Protein AF-A0A7K2JAW5-F1 (afdb_monomer)

Mean predicted aligned error: 12.41 Å

Foldseek 3Di:
DDDDDDPCPDPPPPPPPVPDVPDDPDDDDDPVVVLVVVVVVVVDDDPCVVVVNPDDDDDDDDQDDDPPPCSVVSVVVVD

Sequence (79 aa):
MTDQAVDTSGPAEAAGTQEPPGAAPPRFFGRERELKALRADIERVGLDTLAGRKAPRARVLLIAGRPGSGRSALAAELA

Solvent-accessible surface area (backbone atoms only — not comparable to full-atom values): 5728 Å² total; per-residue 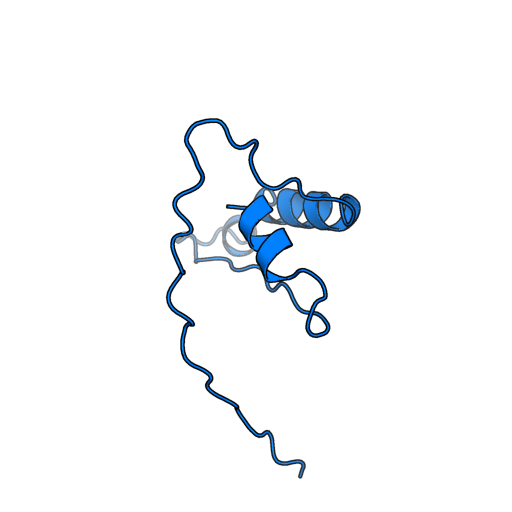(Å²): 136,84,84,80,86,77,85,81,76,67,86,75,69,80,77,76,70,76,69,59,94,82,64,75,76,88,80,87,77,78,64,60,70,56,54,52,51,52,52,53,57,68,72,44,82,50,70,48,61,76,69,70,46,91,63,89,72,92,81,86,84,87,82,80,78,64,91,91,70,47,56,68,58,57,51,59,78,72,107

Structure (mmCIF, N/CA/C/O backbone):
data_AF-A0A7K2JAW5-F1
#
_entry.id   AF-A0A7K2JAW5-F1
#
loop_
_atom_site.group_PDB
_atom_site.id
_atom_site.type_symbol
_atom_site.label_atom_id
_atom_site.label_alt_id
_atom_site.label_comp_id
_atom_site.label_asym_id
_atom_site.label_entity_id
_atom_site.label_seq_id
_atom_site.pdbx_PDB_ins_code
_atom_site.Cartn_x
_atom_site.Cartn_y
_atom_site.Cartn_z
_atom_site.occupancy
_atom_site.B_iso_or_equiv
_atom_site.auth_seq_id
_atom_site.auth_comp_id
_atom_site.auth_asym_id
_atom_site.auth_atom_id
_atom_site.pdbx_PDB_model_num
ATOM 1 N N . MET A 1 1 ? 1.234 -34.522 -5.930 1.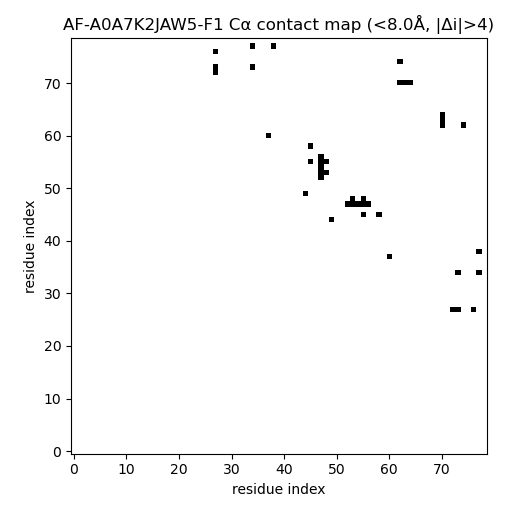00 48.59 1 MET A N 1
ATOM 2 C CA . MET A 1 1 ? 1.534 -33.827 -4.662 1.00 48.59 1 MET A CA 1
ATOM 3 C C . MET A 1 1 ? 2.839 -33.088 -4.911 1.00 48.59 1 MET A C 1
ATOM 5 O O . MET A 1 1 ? 3.864 -33.743 -5.006 1.00 48.59 1 MET A O 1
ATOM 9 N N . THR A 1 2 ? 2.788 -31.803 -5.263 1.00 42.56 2 THR A N 1
ATOM 10 C CA . THR A 1 2 ? 3.982 -31.051 -5.692 1.00 42.56 2 THR A CA 1
ATOM 11 C C . THR A 1 2 ? 4.694 -30.464 -4.486 1.00 42.56 2 THR A C 1
ATOM 13 O O . THR A 1 2 ? 4.099 -29.703 -3.726 1.00 42.56 2 THR A O 1
ATOM 16 N N . ASP A 1 3 ? 5.949 -30.875 -4.346 1.00 47.59 3 ASP A N 1
ATOM 17 C CA . ASP A 1 3 ? 6.926 -30.459 -3.350 1.00 47.59 3 ASP A CA 1
ATOM 18 C C . ASP A 1 3 ? 7.209 -28.955 -3.493 1.00 47.59 3 ASP A C 1
ATOM 20 O O . ASP A 1 3 ? 7.568 -28.475 -4.573 1.00 47.59 3 ASP A O 1
ATOM 24 N N . GLN A 1 4 ? 6.956 -28.194 -2.431 1.00 62.91 4 GLN A N 1
ATOM 25 C CA . GLN A 1 4 ? 7.225 -26.763 -2.382 1.00 62.91 4 GLN A CA 1
ATOM 26 C C . GLN A 1 4 ? 8.587 -26.569 -1.717 1.00 62.91 4 GLN A C 1
ATOM 28 O O . GLN A 1 4 ? 8.685 -26.526 -0.493 1.00 62.91 4 GLN A O 1
ATOM 33 N N . ALA A 1 5 ? 9.634 -26.440 -2.533 1.00 53.34 5 ALA A N 1
ATOM 34 C CA . ALA A 1 5 ? 10.954 -26.045 -2.065 1.00 53.34 5 ALA A CA 1
ATOM 35 C C . ALA A 1 5 ? 10.899 -24.603 -1.530 1.00 53.34 5 ALA A C 1
ATOM 37 O O . ALA A 1 5 ? 10.520 -23.669 -2.243 1.00 53.34 5 ALA A O 1
ATOM 38 N N . VAL A 1 6 ? 11.237 -24.435 -0.252 1.00 57.69 6 VAL A N 1
ATOM 39 C CA . VAL A 1 6 ? 11.338 -23.138 0.419 1.00 57.69 6 VAL A CA 1
ATOM 40 C C . VAL A 1 6 ? 12.817 -22.779 0.501 1.00 57.69 6 VAL A C 1
ATOM 42 O O . VAL A 1 6 ? 13.511 -23.204 1.420 1.00 57.69 6 VAL A O 1
ATOM 45 N N . ASP A 1 7 ? 13.302 -21.991 -0.456 1.00 47.06 7 ASP A N 1
ATOM 46 C CA . ASP A 1 7 ? 14.611 -21.351 -0.343 1.00 47.06 7 ASP A CA 1
ATOM 47 C C . ASP A 1 7 ? 14.520 -20.226 0.696 1.00 47.06 7 ASP A C 1
ATOM 49 O O . ASP A 1 7 ? 14.141 -19.088 0.405 1.00 47.06 7 ASP A O 1
ATOM 53 N N . THR A 1 8 ? 14.857 -20.544 1.944 1.00 51.12 8 THR A N 1
ATOM 54 C CA . THR A 1 8 ? 15.162 -19.554 2.981 1.00 51.12 8 THR A CA 1
ATOM 55 C C . THR A 1 8 ? 16.533 -18.938 2.708 1.00 51.12 8 THR A C 1
ATOM 57 O O . THR A 1 8 ? 17.497 -19.191 3.429 1.00 51.12 8 THR A O 1
ATOM 60 N N . SER A 1 9 ? 16.645 -18.107 1.670 1.00 48.25 9 SER A N 1
ATOM 61 C CA . SER A 1 9 ? 17.700 -17.095 1.659 1.00 48.25 9 SER A CA 1
ATOM 62 C C . SER A 1 9 ? 17.347 -16.090 2.755 1.00 48.25 9 SER A C 1
ATOM 64 O O . SER A 1 9 ? 16.338 -15.387 2.647 1.00 48.25 9 SER A O 1
ATOM 66 N N . GLY A 1 10 ? 18.128 -16.103 3.839 1.00 42.88 10 GLY A N 1
ATOM 67 C CA . GLY A 1 10 ? 17.992 -15.200 4.982 1.00 42.88 10 GLY A CA 1
ATOM 68 C C . GLY A 1 10 ? 17.990 -13.725 4.569 1.00 42.88 10 GLY A C 1
ATOM 69 O O . GLY A 1 10 ? 18.275 -13.410 3.409 1.00 42.88 10 GLY A O 1
ATOM 70 N N . PRO A 1 11 ? 17.650 -12.806 5.491 1.00 46.84 11 PRO A N 1
ATOM 71 C CA . PRO A 1 11 ? 17.641 -11.391 5.175 1.00 46.84 11 PRO A CA 1
ATOM 72 C C . PRO A 1 11 ? 19.059 -11.025 4.746 1.00 46.84 11 PRO A C 1
ATOM 74 O O . PRO A 1 11 ? 19.982 -11.053 5.555 1.00 46.84 11 PRO A O 1
ATOM 77 N N . ALA A 1 12 ? 19.234 -10.745 3.452 1.00 51.34 12 ALA A N 1
ATOM 78 C CA . ALA A 1 12 ? 20.387 -10.009 2.985 1.00 51.34 12 ALA A CA 1
ATOM 79 C C . ALA A 1 12 ? 20.363 -8.729 3.806 1.00 51.34 12 ALA A C 1
ATOM 81 O O . ALA A 1 12 ? 19.449 -7.911 3.656 1.00 51.34 12 ALA A O 1
ATOM 82 N N . GLU A 1 13 ? 21.284 -8.662 4.765 1.00 45.31 13 GLU A N 1
ATOM 83 C CA . GLU A 1 13 ? 21.489 -7.501 5.599 1.00 45.31 13 GLU A CA 1
ATOM 84 C C . GLU A 1 13 ? 21.433 -6.289 4.692 1.00 45.31 13 GLU A C 1
ATOM 86 O O . GLU A 1 13 ? 22.041 -6.279 3.618 1.00 45.31 13 GLU A O 1
ATOM 91 N N . ALA A 1 14 ? 20.608 -5.324 5.090 1.00 51.53 14 ALA A N 1
ATOM 92 C CA . ALA A 1 14 ? 20.523 -4.046 4.434 1.00 51.53 14 ALA A CA 1
ATOM 93 C C . ALA A 1 14 ? 21.950 -3.512 4.335 1.00 51.53 14 ALA A C 1
ATOM 95 O O . ALA A 1 14 ? 22.501 -2.999 5.307 1.00 51.53 14 ALA A O 1
ATOM 96 N N . ALA A 1 15 ? 22.561 -3.686 3.163 1.00 49.12 15 ALA A N 1
ATOM 97 C CA . ALA A 1 15 ? 23.771 -2.999 2.797 1.00 49.12 15 ALA A CA 1
ATOM 98 C C . ALA A 1 15 ? 23.357 -1.535 2.764 1.00 49.12 15 ALA A C 1
ATOM 100 O O . ALA A 1 15 ? 22.817 -1.045 1.769 1.00 49.12 15 ALA A O 1
ATOM 101 N N . GLY A 1 16 ? 23.514 -0.889 3.920 1.00 48.31 16 GLY A N 1
ATOM 102 C CA . GLY A 1 16 ? 23.438 0.541 4.104 1.00 48.31 16 GLY A CA 1
ATOM 103 C C . GLY A 1 16 ? 24.484 1.138 3.190 1.00 48.31 16 GLY A C 1
ATOM 104 O O . GLY A 1 16 ? 25.620 1.378 3.585 1.00 48.31 16 GLY A O 1
ATOM 105 N N . THR A 1 17 ? 24.101 1.312 1.931 1.00 54.72 17 THR A N 1
ATOM 106 C CA . THR A 1 17 ? 24.807 2.174 1.010 1.00 54.72 17 THR A CA 1
ATOM 107 C C . THR A 1 17 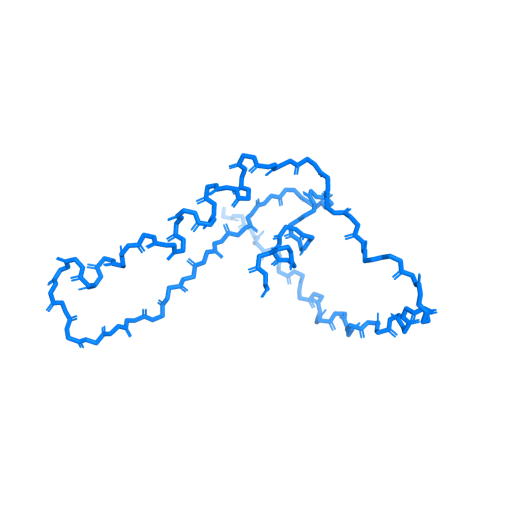? 24.566 3.547 1.591 1.00 54.72 17 THR A C 1
ATOM 109 O O . THR A 1 17 ? 23.478 4.100 1.464 1.00 54.72 17 THR A O 1
ATOM 112 N N . GLN A 1 18 ? 25.536 4.015 2.368 1.00 56.72 18 GLN A N 1
ATOM 113 C CA . GLN A 1 18 ? 25.566 5.362 2.891 1.00 56.72 18 GLN A CA 1
ATOM 114 C C . GLN A 1 18 ? 25.514 6.276 1.668 1.00 56.72 18 GLN A C 1
ATOM 116 O O . GLN A 1 18 ? 26.509 6.435 0.961 1.00 56.72 18 GLN A O 1
ATOM 121 N N . GLU A 1 19 ? 24.311 6.757 1.344 1.00 60.28 19 GLU A N 1
ATOM 122 C CA . GLU A 1 19 ? 24.117 7.641 0.208 1.00 60.28 19 GLU A CA 1
ATOM 123 C C . GLU A 1 19 ? 25.000 8.872 0.434 1.00 60.28 19 GLU A C 1
ATOM 125 O O . GLU A 1 19 ? 25.010 9.429 1.540 1.00 60.28 19 GLU A O 1
ATOM 130 N N . PRO A 1 20 ? 25.796 9.281 -0.569 1.00 62.53 20 PRO A N 1
ATOM 131 C CA . PRO A 1 20 ? 26.629 10.459 -0.428 1.00 62.53 20 PRO A CA 1
ATOM 132 C C . PRO A 1 20 ? 25.729 11.654 -0.077 1.00 62.53 20 PRO A C 1
ATOM 134 O O . PRO A 1 20 ? 24.650 11.790 -0.664 1.00 62.53 20 PRO A O 1
ATOM 137 N N . PRO A 1 21 ? 26.128 12.513 0.880 1.00 54.03 21 PRO A N 1
ATOM 138 C CA . PRO A 1 21 ? 25.299 13.626 1.318 1.00 54.03 21 PRO A CA 1
ATOM 139 C C . PRO A 1 21 ? 25.020 14.543 0.123 1.00 54.03 21 PRO A C 1
ATOM 141 O O . PRO A 1 21 ? 25.921 15.20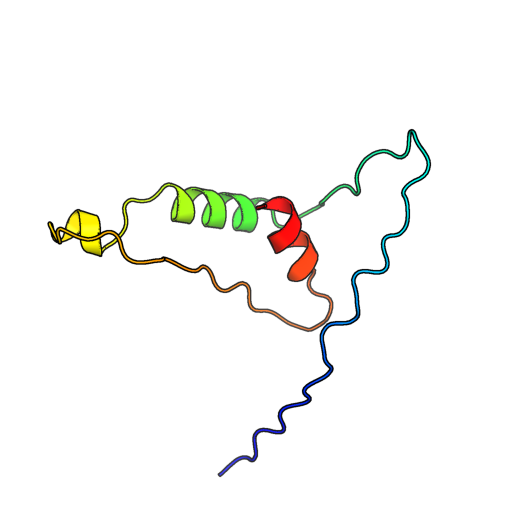3 -0.390 1.00 54.03 21 PRO A O 1
ATOM 144 N N . GLY A 1 22 ? 23.770 14.526 -0.351 1.00 64.38 22 GLY A N 1
ATOM 145 C CA . GLY A 1 22 ? 23.320 15.247 -1.545 1.00 64.38 22 GLY A CA 1
ATOM 146 C C . GLY A 1 22 ? 22.838 14.373 -2.709 1.00 64.38 22 GLY A C 1
ATOM 147 O O . GLY A 1 22 ? 22.383 14.929 -3.709 1.00 64.38 22 GLY A O 1
ATOM 148 N N . ALA A 1 23 ? 22.890 13.039 -2.612 1.00 68.00 23 ALA A N 1
ATOM 149 C CA . ALA A 1 23 ? 22.195 12.180 -3.569 1.00 68.00 23 ALA A CA 1
ATOM 150 C C . ALA A 1 23 ? 20.678 12.389 -3.454 1.00 68.00 23 ALA A C 1
ATOM 152 O O . ALA A 1 23 ? 20.112 1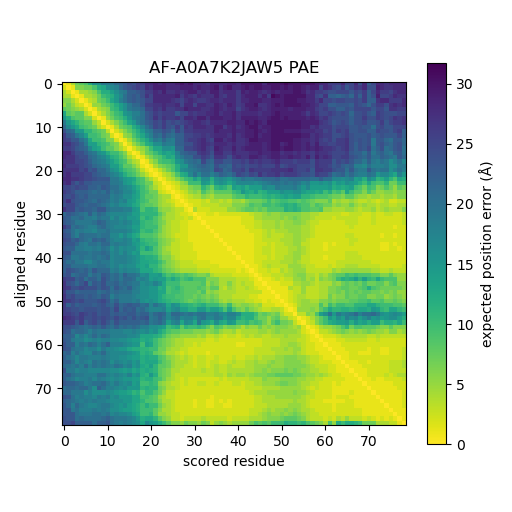2.399 -2.362 1.00 68.00 23 ALA A O 1
ATOM 153 N N . ALA A 1 24 ? 20.017 12.597 -4.594 1.00 70.88 24 ALA A N 1
ATOM 154 C CA . ALA A 1 24 ? 18.563 12.613 -4.630 1.00 70.88 24 ALA A CA 1
ATOM 155 C C . ALA A 1 24 ? 18.043 11.210 -4.278 1.00 70.88 24 ALA A C 1
ATOM 157 O O . ALA A 1 24 ? 18.615 10.237 -4.779 1.00 70.88 24 ALA A O 1
ATOM 158 N N . PRO A 1 25 ? 16.955 11.099 -3.492 1.00 72.81 25 PRO A N 1
ATOM 159 C CA . PRO A 1 25 ? 16.407 9.803 -3.129 1.00 72.81 25 PRO A CA 1
ATOM 160 C C . PRO A 1 25 ? 16.065 8.997 -4.391 1.00 72.81 25 PRO A C 1
ATOM 162 O O . PRO A 1 25 ? 15.675 9.588 -5.415 1.00 72.81 25 PRO A O 1
ATOM 165 N N . PRO A 1 26 ? 16.201 7.660 -4.341 1.00 74.31 26 PRO A N 1
ATOM 166 C CA . PRO A 1 26 ? 15.882 6.798 -5.464 1.00 74.31 26 PRO A CA 1
ATOM 167 C C . PRO A 1 26 ? 14.442 7.057 -5.899 1.00 74.31 26 PRO A C 1
ATOM 169 O O . PRO A 1 26 ? 13.500 6.951 -5.119 1.00 74.31 26 PRO A O 1
ATO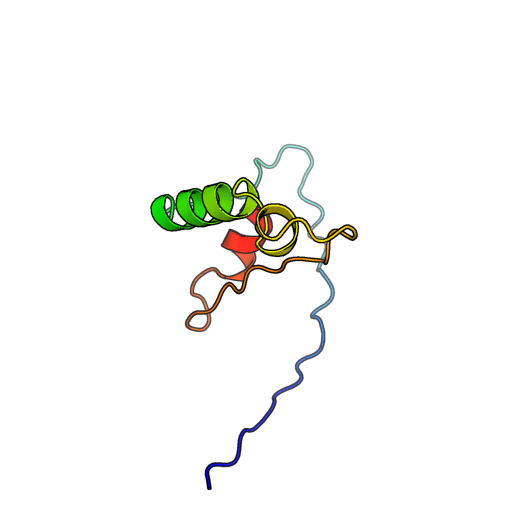M 172 N N . ARG A 1 27 ? 14.273 7.443 -7.162 1.00 83.56 27 ARG A N 1
ATOM 173 C CA . ARG A 1 27 ? 12.957 7.774 -7.705 1.00 83.56 27 ARG A CA 1
ATOM 174 C C . ARG A 1 27 ? 12.212 6.493 -8.057 1.00 83.56 27 ARG A C 1
ATOM 176 O O . ARG A 1 27 ? 12.709 5.677 -8.835 1.00 83.56 27 ARG A O 1
ATOM 183 N N . PHE A 1 28 ? 11.008 6.344 -7.520 1.00 87.38 28 PHE A N 1
ATOM 184 C CA . PHE A 1 28 ? 10.083 5.293 -7.919 1.00 87.38 28 PHE A CA 1
ATOM 185 C C . PHE A 1 28 ? 9.351 5.703 -9.203 1.00 87.38 28 PHE A C 1
ATOM 187 O O . PHE A 1 28 ? 8.810 6.804 -9.299 1.00 87.38 28 PHE A O 1
ATOM 194 N N . PHE A 1 29 ? 9.338 4.826 -10.208 1.00 87.25 29 PHE A N 1
ATOM 195 C CA . PHE A 1 29 ? 8.695 5.093 -11.495 1.00 87.25 29 PHE A CA 1
ATOM 196 C C . PHE A 1 29 ? 7.726 3.976 -11.875 1.00 87.25 29 PHE A C 1
ATOM 198 O O . PHE A 1 29 ? 8.007 2.789 -11.693 1.00 87.25 29 PHE A O 1
ATOM 205 N N . GLY A 1 30 ? 6.605 4.362 -12.486 1.00 91.50 30 GLY A N 1
ATOM 206 C CA . GLY A 1 30 ? 5.549 3.435 -12.883 1.00 91.50 30 GLY A CA 1
ATOM 207 C C . GLY A 1 30 ? 4.736 2.911 -11.695 1.00 91.50 30 GLY A C 1
ATOM 208 O O . GLY A 1 30 ? 4.936 3.297 -10.551 1.00 91.50 30 GLY A O 1
ATOM 209 N N . ARG A 1 31 ? 3.759 2.037 -11.977 1.00 93.06 31 ARG A N 1
ATOM 210 C CA . ARG A 1 31 ? 2.869 1.407 -10.971 1.00 93.06 31 ARG A CA 1
ATOM 211 C C . ARG A 1 31 ? 2.098 2.390 -10.073 1.00 93.06 31 ARG A C 1
ATOM 213 O O . ARG A 1 31 ? 1.568 1.994 -9.041 1.00 93.06 31 ARG A O 1
ATOM 220 N N . GLU A 1 32 ? 1.925 3.633 -10.512 1.00 93.31 32 GLU A N 1
ATOM 221 C CA . GLU A 1 32 ? 1.172 4.675 -9.794 1.00 93.31 32 GLU A CA 1
ATOM 222 C C . GLU A 1 32 ? -0.249 4.230 -9.427 1.00 93.31 32 GLU A C 1
ATOM 224 O O . GLU A 1 32 ? -0.739 4.510 -8.336 1.00 93.31 32 GLU A O 1
ATOM 229 N N . ARG A 1 33 ? -0.907 3.482 -10.323 1.00 94.94 33 ARG A N 1
ATOM 230 C CA . ARG A 1 33 ? -2.245 2.923 -10.071 1.00 94.94 33 ARG A CA 1
ATOM 231 C C . ARG A 1 33 ? -2.254 1.968 -8.882 1.00 94.94 33 ARG A C 1
ATOM 233 O O . ARG A 1 33 ? -3.196 1.984 -8.098 1.00 94.94 33 ARG A O 1
ATOM 240 N N . GLU A 1 34 ? -1.219 1.148 -8.759 1.00 95.19 34 GLU A N 1
ATOM 241 C CA . GLU A 1 34 ? -1.091 0.176 -7.679 1.00 95.19 34 GLU A CA 1
ATOM 242 C C . GLU A 1 34 ? -0.732 0.866 -6.365 1.00 95.19 34 GLU A C 1
ATOM 244 O O . GLU A 1 34 ? -1.378 0.610 -5.354 1.00 95.19 34 GLU A O 1
ATOM 249 N N . LEU A 1 35 ? 0.204 1.819 -6.396 1.00 95.12 35 LEU A N 1
ATOM 250 C CA . LEU A 1 35 ? 0.531 2.650 -5.236 1.00 95.12 35 LEU A CA 1
ATOM 251 C C . LEU A 1 35 ? -0.712 3.377 -4.704 1.00 95.12 35 LEU A C 1
ATOM 253 O O . LEU A 1 35 ? -0.984 3.356 -3.504 1.00 95.12 35 LEU A O 1
ATOM 257 N N . LYS A 1 36 ? -1.508 3.970 -5.599 1.00 95.56 36 LYS A N 1
ATOM 258 C CA . LYS A 1 36 ? -2.764 4.636 -5.241 1.00 95.56 36 LYS A CA 1
ATOM 259 C C . LYS A 1 36 ? -3.774 3.668 -4.620 1.00 95.56 36 LYS A C 1
ATOM 261 O O . LYS A 1 36 ? -4.403 4.018 -3.627 1.00 95.56 36 LYS A O 1
ATOM 266 N N . ALA A 1 37 ? -3.928 2.472 -5.188 1.00 95.75 37 ALA A N 1
ATOM 267 C CA . ALA A 1 37 ? -4.834 1.459 -4.651 1.00 95.75 37 ALA A CA 1
ATOM 268 C C . ALA A 1 37 ? -4.415 1.011 -3.241 1.00 95.75 37 ALA A C 1
ATOM 270 O O . ALA A 1 37 ? -5.254 0.958 -2.346 1.00 95.75 37 ALA A O 1
ATOM 271 N N . LEU A 1 38 ? -3.117 0.776 -3.019 1.00 95.50 38 LEU A N 1
ATOM 272 C CA . LEU A 1 38 ? -2.595 0.378 -1.709 1.00 95.50 38 LEU A CA 1
ATOM 273 C C . LEU A 1 38 ? -2.776 1.483 -0.660 1.00 95.50 38 LEU A C 1
ATOM 275 O O . LEU A 1 38 ? -3.212 1.190 0.450 1.00 95.50 38 LEU A O 1
ATOM 279 N N . ARG A 1 39 ? -2.526 2.752 -1.013 1.00 95.38 39 ARG A N 1
ATOM 280 C CA . ARG A 1 39 ? -2.802 3.896 -0.121 1.00 95.38 39 ARG A CA 1
ATOM 281 C C . ARG A 1 39 ? -4.283 3.970 0.259 1.00 95.38 39 ARG A C 1
ATOM 283 O O . ARG A 1 39 ? -4.601 4.061 1.441 1.00 95.38 39 ARG A O 1
ATOM 290 N N . ALA A 1 40 ? -5.182 3.819 -0.714 1.00 95.44 40 ALA A N 1
ATOM 291 C CA . ALA A 1 40 ? -6.621 3.794 -0.451 1.00 95.44 40 ALA A CA 1
ATOM 292 C C . ALA A 1 40 ? -7.034 2.627 0.469 1.00 95.44 40 ALA A C 1
ATOM 294 O O . ALA A 1 40 ? -7.916 2.779 1.314 1.00 95.44 40 ALA A O 1
ATOM 295 N N . ASP A 1 41 ? -6.390 1.463 0.350 1.00 93.00 41 ASP A N 1
ATOM 296 C CA . ASP A 1 41 ? -6.653 0.320 1.230 1.00 93.00 41 ASP A CA 1
ATOM 297 C C . ASP A 1 41 ? -6.178 0.539 2.674 1.00 93.00 41 ASP A C 1
ATOM 299 O O . ASP A 1 41 ? -6.841 0.069 3.608 1.00 93.00 41 ASP A O 1
ATOM 303 N N . ILE A 1 42 ? -5.068 1.259 2.868 1.00 91.44 42 ILE A N 1
ATOM 304 C CA . ILE A 1 42 ? -4.586 1.674 4.196 1.00 91.44 42 ILE A CA 1
ATOM 305 C C . ILE A 1 42 ? -5.591 2.633 4.838 1.00 91.44 42 ILE A C 1
ATOM 307 O O . ILE A 1 42 ? -5.984 2.430 5.988 1.00 91.44 42 ILE A O 1
ATOM 311 N N . GLU A 1 43 ? -6.036 3.636 4.080 1.00 91.69 43 GLU A N 1
ATOM 312 C CA . GLU A 1 43 ? -7.000 4.648 4.529 1.00 91.69 43 GLU A CA 1
ATOM 313 C C . GLU A 1 43 ? -8.384 4.053 4.822 1.00 91.69 43 GLU A C 1
ATOM 315 O O . GLU A 1 43 ? -9.120 4.548 5.679 1.00 91.69 43 GLU A O 1
ATOM 320 N N . ARG A 1 44 ? -8.751 2.965 4.137 1.00 90.69 44 ARG A N 1
ATOM 321 C CA . ARG A 1 44 ? -10.034 2.295 4.343 1.00 90.69 44 ARG A CA 1
ATOM 322 C C . ARG A 1 44 ? -10.153 1.755 5.765 1.00 90.69 44 ARG A C 1
ATOM 324 O O . ARG A 1 44 ? -9.262 1.079 6.276 1.00 90.69 44 ARG A O 1
ATOM 331 N N . VAL A 1 45 ? -11.322 1.973 6.365 1.00 87.69 45 VAL A N 1
ATOM 332 C CA . VAL A 1 45 ? -11.679 1.453 7.689 1.00 87.69 45 VAL A CA 1
ATOM 333 C C . VAL A 1 45 ? -11.577 -0.077 7.715 1.00 87.69 45 VAL A C 1
ATOM 335 O O . VAL A 1 45 ? -12.057 -0.769 6.815 1.00 87.69 45 VAL A O 1
ATOM 338 N N . GLY A 1 46 ? -10.938 -0.613 8.757 1.00 83.00 46 GLY A N 1
ATOM 339 C CA . GLY A 1 46 ? -10.756 -2.053 8.923 1.00 83.00 46 GLY A CA 1
ATOM 340 C C . GLY A 1 46 ? -12.075 -2.790 9.155 1.00 83.00 46 GLY A C 1
ATOM 341 O O . GLY A 1 46 ? -13.012 -2.247 9.736 1.00 83.00 46 GLY A O 1
ATOM 342 N N . LEU A 1 47 ? -12.135 -4.064 8.755 1.00 83.06 47 LEU A N 1
ATOM 343 C CA . LEU A 1 47 ? -13.340 -4.888 8.905 1.00 83.06 47 LEU A CA 1
ATOM 344 C C . LEU A 1 47 ? -13.783 -5.030 10.369 1.00 83.06 47 LEU A C 1
ATOM 346 O O . LEU A 1 47 ? -14.975 -5.030 10.647 1.00 83.06 47 LEU A O 1
ATOM 350 N N . ASP A 1 48 ? -12.838 -5.121 11.307 1.00 83.50 48 ASP A N 1
ATOM 351 C CA . ASP A 1 48 ? -13.142 -5.176 12.741 1.00 83.50 48 ASP A CA 1
ATOM 352 C C . ASP A 1 48 ? -13.832 -3.900 13.224 1.00 83.50 48 ASP A C 1
ATOM 354 O O . ASP A 1 48 ? -14.812 -3.969 13.963 1.00 83.50 48 ASP A O 1
ATOM 358 N N . THR A 1 49 ? -13.365 -2.746 12.747 1.00 83.19 49 THR A N 1
ATOM 359 C CA . THR A 1 49 ? -13.957 -1.443 13.046 1.00 83.19 49 THR A CA 1
ATOM 360 C C . THR A 1 49 ? -15.347 -1.316 12.426 1.00 83.19 49 THR A C 1
ATOM 362 O O . THR A 1 49 ? -16.274 -0.889 13.107 1.00 83.19 49 THR A O 1
ATOM 365 N N . LEU A 1 50 ? -15.530 -1.759 11.175 1.00 86.06 50 LEU A N 1
ATOM 366 C CA . LEU A 1 50 ? -16.851 -1.803 10.532 1.00 86.06 50 LEU A CA 1
ATOM 367 C C . LEU A 1 50 ? -17.820 -2.760 11.246 1.00 86.06 50 LEU A C 1
ATOM 369 O O . LEU A 1 50 ? -19.014 -2.492 11.3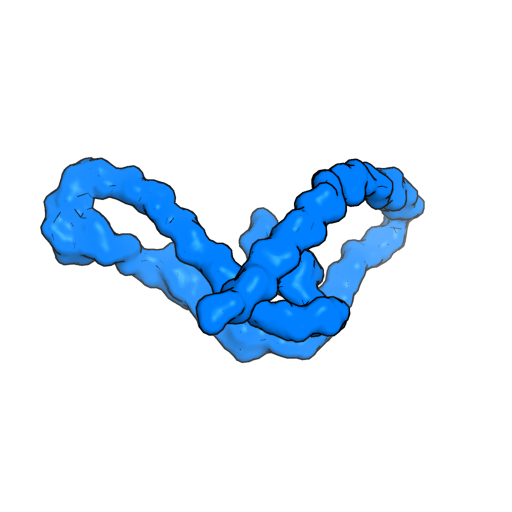10 1.00 86.06 50 LEU A O 1
ATOM 373 N N . ALA A 1 51 ? -17.312 -3.856 11.813 1.00 87.31 51 ALA A N 1
ATOM 374 C CA . ALA A 1 51 ? -18.092 -4.834 12.569 1.00 87.31 51 ALA A CA 1
ATOM 375 C C . ALA A 1 51 ? -18.319 -4.442 14.045 1.00 87.31 51 ALA A C 1
ATOM 377 O O . ALA A 1 51 ? -18.802 -5.268 14.821 1.00 87.31 51 ALA A O 1
ATOM 378 N N . GLY A 1 52 ? -17.934 -3.227 14.461 1.00 87.19 52 GLY A N 1
ATOM 379 C CA . GLY A 1 52 ? -18.091 -2.746 15.839 1.00 87.19 52 GLY A CA 1
ATOM 380 C C . GLY A 1 52 ? -17.247 -3.501 16.872 1.00 87.19 52 GLY A C 1
ATOM 381 O O . GLY A 1 52 ? -17.530 -3.441 18.071 1.00 87.19 52 GLY A O 1
ATOM 382 N N . ARG A 1 53 ? -16.219 -4.245 16.440 1.00 84.38 53 ARG A N 1
ATOM 383 C CA . ARG A 1 53 ? -15.347 -5.001 17.345 1.00 84.38 53 ARG A CA 1
ATOM 384 C C . ARG A 1 53 ? -14.393 -4.056 18.075 1.00 84.38 53 ARG A C 1
ATOM 386 O O . ARG A 1 53 ? -13.751 -3.195 17.485 1.00 84.38 53 ARG A O 1
ATOM 393 N N . LYS A 1 54 ? -14.300 -4.257 19.392 1.00 69.88 54 LYS A N 1
ATOM 394 C CA . LYS A 1 54 ? -13.698 -3.321 20.356 1.00 69.88 54 LYS A CA 1
ATOM 395 C C . LYS A 1 54 ? -12.168 -3.205 20.279 1.00 69.88 54 LYS A C 1
ATOM 397 O O . LYS A 1 54 ? -11.622 -2.215 20.749 1.00 69.88 54 LYS A O 1
ATOM 402 N N . ALA A 1 55 ? -11.479 -4.203 19.725 1.00 70.69 55 ALA A N 1
ATOM 403 C CA . ALA A 1 55 ? -10.022 -4.209 19.622 1.00 70.69 55 ALA A CA 1
ATOM 404 C C . ALA A 1 55 ? -9.590 -4.084 18.151 1.00 70.69 55 ALA A C 1
ATOM 406 O O . ALA A 1 55 ? -9.933 -4.972 17.363 1.00 70.69 55 ALA A O 1
ATOM 407 N N . PRO A 1 56 ? -8.839 -3.033 17.765 1.00 71.75 56 PRO A N 1
ATOM 408 C CA . PRO A 1 56 ? -8.243 -2.966 16.439 1.00 71.75 56 PRO A CA 1
ATOM 409 C C . PRO A 1 56 ? -7.216 -4.093 16.300 1.00 71.75 56 PRO A C 1
ATOM 411 O O . PRO A 1 56 ? -6.257 -4.167 17.069 1.00 71.75 56 PRO A O 1
ATOM 414 N N . ARG A 1 57 ? -7.422 -4.999 15.340 1.00 80.19 57 ARG A N 1
ATOM 415 C CA . ARG A 1 57 ? -6.414 -6.005 14.990 1.00 80.19 57 ARG A CA 1
ATOM 416 C C . ARG A 1 57 ? -5.454 -5.452 13.949 1.00 80.19 57 ARG A C 1
ATOM 418 O O . ARG A 1 57 ? -5.823 -4.613 13.126 1.00 80.19 57 ARG A O 1
ATOM 425 N N . ALA A 1 58 ? -4.226 -5.963 13.980 1.00 83.75 58 ALA A N 1
ATOM 426 C CA . ALA A 1 58 ? -3.236 -5.666 12.959 1.00 83.75 58 ALA A CA 1
ATOM 427 C C . ALA A 1 58 ? -3.770 -6.061 11.573 1.00 83.75 58 ALA A C 1
ATOM 429 O O . ALA A 1 58 ? -4.349 -7.135 11.393 1.00 83.75 58 ALA A O 1
ATOM 430 N N . ARG A 1 59 ? -3.567 -5.175 10.598 1.00 88.62 59 ARG A N 1
ATOM 431 C CA . ARG A 1 59 ? -3.892 -5.388 9.185 1.00 88.62 59 ARG A CA 1
ATOM 432 C C . ARG A 1 59 ? -2.594 -5.403 8.395 1.00 88.62 59 ARG A C 1
ATOM 434 O O . ARG A 1 59 ? -1.685 -4.638 8.699 1.00 88.62 59 ARG A O 1
ATOM 441 N N . VAL A 1 60 ? -2.526 -6.262 7.386 1.00 91.88 60 VAL A N 1
ATOM 442 C CA . VAL A 1 60 ? -1.350 -6.416 6.525 1.00 91.88 60 VAL A CA 1
ATOM 443 C C . VAL A 1 60 ? -1.762 -6.336 5.061 1.00 91.88 60 VAL A C 1
ATOM 445 O O . VAL A 1 60 ? -2.858 -6.767 4.701 1.00 91.88 60 VAL A O 1
ATOM 448 N N . LEU A 1 61 ? -0.879 -5.791 4.225 1.00 93.25 61 LEU A N 1
ATOM 449 C CA . LEU A 1 61 ? -1.010 -5.796 2.768 1.00 93.25 61 LEU A CA 1
ATOM 450 C C . LEU A 1 61 ? 0.032 -6.748 2.176 1.00 93.25 61 LEU A C 1
ATOM 452 O O . LEU A 1 61 ? 1.195 -6.721 2.572 1.00 93.25 61 LEU A O 1
ATOM 456 N N . LEU A 1 62 ? -0.384 -7.587 1.224 1.00 95.31 62 LEU A N 1
ATOM 457 C CA . LEU A 1 62 ? 0.504 -8.507 0.515 1.00 95.31 62 LEU A CA 1
ATOM 458 C C . LEU A 1 62 ? 0.859 -7.938 -0.860 1.00 95.31 62 LEU A C 1
ATOM 460 O O . LEU A 1 62 ? -0.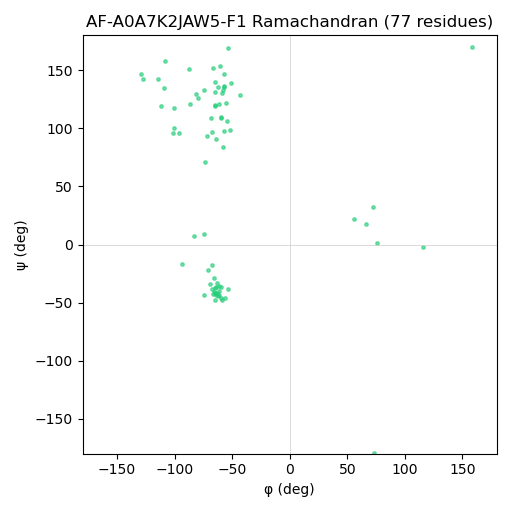007 -7.807 -1.721 1.00 95.31 62 LEU A O 1
ATOM 464 N N . ILE A 1 63 ? 2.146 -7.676 -1.085 1.00 95.12 63 ILE A N 1
ATOM 465 C CA . ILE A 1 63 ? 2.679 -7.299 -2.399 1.00 95.12 63 ILE A CA 1
ATOM 466 C C . ILE A 1 63 ? 3.320 -8.539 -3.033 1.00 95.12 63 ILE A C 1
ATOM 468 O O . ILE A 1 63 ? 4.451 -8.916 -2.713 1.00 95.12 63 ILE A O 1
ATOM 472 N N . ALA A 1 64 ? 2.593 -9.182 -3.945 1.00 95.19 64 ALA A N 1
ATOM 473 C CA . ALA A 1 64 ? 3.034 -10.374 -4.669 1.00 95.19 64 ALA A CA 1
ATOM 474 C C . ALA A 1 64 ? 3.345 -10.065 -6.143 1.00 95.19 64 ALA A C 1
ATOM 476 O O . ALA A 1 64 ? 2.896 -9.066 -6.697 1.00 95.19 64 ALA A O 1
ATOM 477 N N . GLY A 1 65 ? 4.154 -10.910 -6.786 1.00 93.88 65 GLY A N 1
ATOM 478 C CA . GLY A 1 65 ? 4.618 -10.675 -8.154 1.00 93.88 65 GLY A CA 1
ATOM 479 C C . GLY A 1 65 ? 5.891 -11.444 -8.499 1.00 93.88 65 GLY A C 1
ATOM 480 O O . GLY A 1 65 ? 6.543 -12.022 -7.628 1.00 93.88 65 GLY A O 1
ATOM 481 N N . ARG A 1 66 ? 6.243 -11.441 -9.789 1.00 96.12 66 ARG A N 1
ATOM 482 C CA . ARG A 1 66 ? 7.438 -12.119 -10.314 1.00 96.12 66 ARG A CA 1
ATOM 483 C C . ARG A 1 66 ? 8.730 -11.565 -9.682 1.00 96.12 66 ARG A C 1
ATOM 485 O O . ARG A 1 66 ? 8.763 -10.398 -9.278 1.00 96.12 66 ARG A O 1
ATOM 492 N N . PRO A 1 67 ? 9.815 -12.356 -9.613 1.00 95.44 67 PRO A N 1
ATOM 493 C CA . PRO A 1 67 ? 11.134 -11.835 -9.259 1.00 95.44 67 PRO A CA 1
ATOM 494 C C . PRO A 1 67 ? 11.504 -10.620 -10.123 1.00 95.44 67 PRO A C 1
ATOM 496 O O . PRO A 1 67 ? 11.195 -10.584 -11.312 1.00 95.44 67 PRO A O 1
ATOM 499 N N . GLY A 1 68 ? 12.110 -9.599 -9.512 1.00 92.31 68 GLY A N 1
ATOM 500 C CA . GLY A 1 68 ? 12.497 -8.365 -10.206 1.00 92.31 68 GLY A CA 1
ATOM 501 C C . GLY A 1 68 ? 11.357 -7.388 -10.529 1.00 92.31 68 GLY A C 1
ATOM 502 O O . GLY A 1 68 ? 11.623 -6.323 -11.071 1.00 92.31 68 GLY A O 1
ATOM 503 N N . SER A 1 69 ? 10.098 -7.662 -10.162 1.00 90.94 69 SER A N 1
ATOM 504 C CA . SER A 1 69 ? 8.974 -6.754 -10.465 1.00 90.94 69 SER A CA 1
ATOM 505 C C . SER A 1 69 ? 8.913 -5.483 -9.597 1.00 90.94 69 SER A C 1
ATOM 507 O O . SER A 1 69 ? 7.902 -4.784 -9.601 1.00 90.94 69 SER A O 1
ATOM 509 N N . GLY A 1 70 ? 9.943 -5.206 -8.792 1.00 92.88 70 GLY A N 1
ATOM 510 C CA . GLY A 1 70 ? 9.976 -4.048 -7.896 1.00 92.88 70 GLY A CA 1
ATOM 511 C C . GLY A 1 70 ? 9.042 -4.161 -6.687 1.00 92.88 70 GLY A C 1
ATOM 512 O O . GLY A 1 70 ? 8.506 -3.153 -6.239 1.00 92.88 70 GLY A O 1
ATOM 513 N N . ARG A 1 71 ? 8.802 -5.372 -6.155 1.00 95.12 71 ARG A N 1
ATOM 514 C CA . ARG A 1 71 ? 7.975 -5.574 -4.943 1.00 95.12 71 ARG A CA 1
ATOM 515 C C . ARG A 1 71 ? 8.527 -4.813 -3.738 1.00 95.12 71 ARG A C 1
ATOM 517 O O . ARG A 1 71 ? 7.782 -4.085 -3.098 1.00 95.12 71 ARG A O 1
ATOM 524 N N . SER A 1 72 ? 9.831 -4.935 -3.489 1.00 92.50 72 SER A N 1
ATOM 525 C CA . SER A 1 72 ? 10.502 -4.237 -2.387 1.00 92.50 72 SER A CA 1
ATOM 526 C C . SER A 1 72 ? 10.537 -2.724 -2.597 1.00 92.50 72 SER A C 1
ATOM 528 O O . SER A 1 72 ? 10.321 -1.985 -1.650 1.00 92.50 72 SER A O 1
ATOM 530 N N . ALA A 1 73 ? 10.733 -2.263 -3.838 1.00 93.19 73 ALA A N 1
ATOM 531 C CA . ALA A 1 73 ? 10.699 -0.836 -4.161 1.00 93.19 73 ALA A CA 1
ATOM 532 C C . ALA A 1 73 ? 9.307 -0.228 -3.919 1.00 93.19 73 ALA A C 1
ATOM 534 O O . ALA A 1 73 ? 9.200 0.828 -3.310 1.00 93.19 73 ALA A O 1
ATOM 535 N N . LEU A 1 74 ? 8.236 -0.925 -4.323 1.00 94.38 74 LEU A N 1
ATOM 536 C CA . LEU A 1 74 ? 6.866 -0.477 -4.049 1.00 94.38 74 LEU A CA 1
ATOM 537 C C . LEU A 1 74 ? 6.550 -0.472 -2.544 1.00 94.38 74 LEU A C 1
ATOM 539 O O . LEU A 1 74 ? 5.848 0.416 -2.077 1.00 94.38 74 LEU A O 1
ATOM 543 N N . ALA A 1 75 ? 7.053 -1.453 -1.788 1.00 94.06 75 ALA A N 1
ATOM 544 C CA . ALA A 1 75 ? 6.899 -1.476 -0.335 1.00 94.06 75 ALA A CA 1
ATOM 545 C C . ALA A 1 75 ? 7.646 -0.312 0.339 1.00 94.06 75 ALA A C 1
ATOM 547 O O . ALA A 1 75 ? 7.104 0.297 1.252 1.00 94.06 75 ALA A O 1
ATOM 548 N N . ALA A 1 76 ? 8.855 0.013 -0.129 1.00 92.38 76 ALA A N 1
ATOM 549 C CA . ALA A 1 76 ? 9.638 1.137 0.382 1.00 92.38 76 ALA A CA 1
ATOM 550 C C . ALA A 1 76 ? 8.959 2.491 0.119 1.00 92.38 76 ALA A C 1
ATOM 552 O O . ALA A 1 76 ? 8.977 3.349 0.986 1.00 92.38 76 ALA A O 1
ATOM 553 N N . GLU A 1 77 ? 8.295 2.656 -1.029 1.00 93.06 77 GLU A N 1
ATOM 554 C CA . GLU A 1 77 ? 7.526 3.868 -1.367 1.00 93.06 77 GLU A CA 1
ATOM 555 C C . GLU A 1 77 ? 6.265 4.063 -0.489 1.00 93.06 77 GLU A C 1
ATOM 557 O O . GLU A 1 77 ? 5.672 5.144 -0.449 1.00 93.06 77 GLU A O 1
ATOM 562 N N . LEU A 1 78 ? 5.808 3.005 0.191 1.00 89.81 78 LEU A N 1
ATOM 563 C CA . LEU A 1 78 ? 4.668 3.041 1.114 1.00 89.81 78 LEU A CA 1
ATOM 564 C C . LEU A 1 78 ? 5.060 3.278 2.577 1.00 89.81 78 LEU A C 1
ATOM 566 O O . LEU A 1 78 ? 4.162 3.569 3.371 1.00 89.81 78 LEU A O 1
ATOM 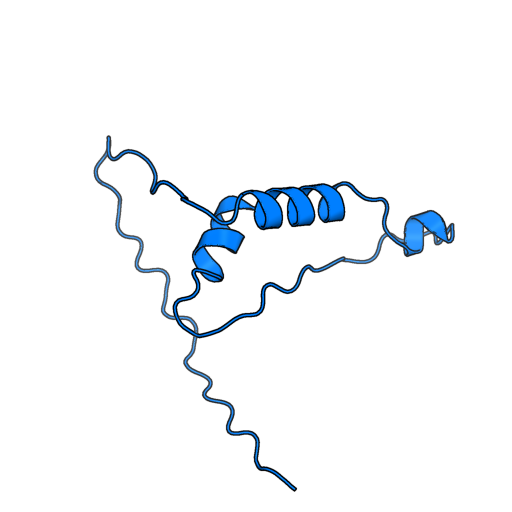570 N N . ALA A 1 79 ? 6.335 3.089 2.926 1.00 82.12 79 ALA A N 1
ATOM 571 C CA . ALA A 1 79 ? 6.856 3.244 4.284 1.00 82.12 79 ALA A CA 1
ATOM 572 C C . ALA A 1 79 ? 7.029 4.724 4.654 1.00 82.12 79 ALA A C 1
ATOM 574 O O . ALA A 1 79 ? 6.770 5.045 5.835 1.00 82.12 79 ALA A O 1
#

Radius of gyration: 17.6 Å; Cα contacts (8 Å, |Δi|>4): 21; chains: 1; bounding box: 45×49×33 Å

pLDDT: mean 78.33, std 17.86, range [42.56, 96.12]

Secondary structure (DSSP, 8-state):
--------------------TTPPPPPP-S-HHHHHHHHHHHHSPPHHHHTT-SSPPP-------STTS-HHHHHHTT-